Protein AF-A0A951MRS8-F1 (afdb_monomer_lite)

Radius of gyration: 25.76 Å; chains: 1; bounding box: 50×24×86 Å

Secondary structure (DSSP, 8-state):
---------------GGGEEEEEEEEETTEEEEEEEESS-EEEEEE-HHHHHHHHHHHHHHHHHHHHTS--------HHHHHHHHHHHHHTTSS-HHHHHHHHHHHHT-

pLDDT: mean 78.37, std 14.16, range [38.34, 92.62]

Sequence (109 aa):
MASLSRANQETEVIPIRQVSSVQVKKSGFRTDVAVYAAGNDIVFRCSHNQAQKLKNVIQRLILDADMAQPQAAPVQDDAEQIRKLAELGNQGILSEDEFQAKKKQILGI

Foldseek 3Di:
DDPDPPPPPPDDDDDLQQFPDWDWDDPDQWIWIWTDGPPDIDIDIDGPVVNVVVRVVSVVVNVVVVVPDPPPPPVCPLVNVLVVLVVCCVVVVDPPVRSVVVNCVSVVD

Structure (mmCIF, N/CA/C/O backbone):
data_AF-A0A951MRS8-F1
#
_entry.id   AF-A0A951MRS8-F1
#
loop_
_atom_site.group_PDB
_atom_site.id
_atom_site.type_symbol
_atom_site.label_atom_id
_atom_site.label_alt_id
_atom_site.label_comp_id
_atom_site.label_asym_id
_atom_site.label_entity_id
_atom_site.label_seq_id
_atom_site.pdbx_PDB_ins_code
_atom_site.Cartn_x
_atom_site.Cartn_y
_atom_site.Cartn_z
_atom_site.occupancy
_atom_site.B_iso_or_equiv
_atom_site.auth_seq_id
_atom_site.auth_comp_id
_atom_site.auth_asym_id
_atom_site.auth_atom_id
_atom_site.pdbx_PDB_model_num
ATOM 1 N N . MET A 1 1 ? -0.809 -9.394 -46.614 1.00 38.34 1 MET A N 1
ATOM 2 C CA . MET A 1 1 ? -1.630 -9.850 -45.471 1.00 38.34 1 MET A CA 1
ATOM 3 C C . MET A 1 1 ? -0.699 -10.052 -44.277 1.00 38.34 1 MET A C 1
ATOM 5 O O . MET A 1 1 ? -0.174 -11.141 -44.110 1.00 38.34 1 MET A O 1
ATOM 9 N N . ALA A 1 2 ? -0.384 -8.995 -43.519 1.00 39.12 2 ALA A N 1
ATOM 10 C CA . ALA A 1 2 ? 0.454 -9.111 -42.323 1.00 39.12 2 ALA A CA 1
ATOM 11 C C . ALA A 1 2 ? -0.460 -9.413 -41.129 1.00 39.12 2 ALA A C 1
ATOM 13 O O . ALA A 1 2 ? -1.230 -8.558 -40.697 1.00 39.12 2 ALA A O 1
ATOM 14 N N . SER A 1 3 ? -0.425 -10.655 -40.652 1.00 44.25 3 SER A N 1
ATOM 15 C CA . SER A 1 3 ? -1.117 -11.082 -39.441 1.00 44.25 3 SER A CA 1
ATOM 16 C C . SER A 1 3 ? -0.463 -10.408 -38.237 1.00 44.25 3 SER A C 1
ATOM 18 O O . SER A 1 3 ? 0.606 -10.817 -37.786 1.00 44.25 3 SER A O 1
ATOM 20 N N . LEU A 1 4 ? -1.103 -9.353 -37.735 1.00 50.06 4 LEU A N 1
ATOM 21 C CA . LEU A 1 4 ? -0.823 -8.783 -36.425 1.00 50.06 4 LEU A CA 1
ATOM 22 C C . LEU A 1 4 ? -1.033 -9.888 -35.387 1.00 50.06 4 LEU A C 1
ATOM 24 O O . LEU A 1 4 ? -2.160 -10.315 -35.135 1.00 50.06 4 LEU A O 1
ATOM 28 N N . SER A 1 5 ? 0.062 -10.370 -34.809 1.00 46.66 5 SER A N 1
ATOM 29 C CA . SER A 1 5 ? 0.043 -11.204 -33.617 1.00 46.66 5 SER A CA 1
ATOM 30 C C . SER A 1 5 ? -0.679 -10.429 -32.515 1.00 46.66 5 SER A C 1
ATOM 32 O O . SER A 1 5 ? -0.105 -9.525 -31.905 1.00 46.66 5 SER A O 1
ATOM 34 N N . ARG A 1 6 ? -1.951 -10.764 -32.272 1.00 53.53 6 ARG A N 1
ATOM 35 C CA . ARG A 1 6 ? -2.632 -10.465 -31.011 1.00 53.53 6 ARG A CA 1
ATOM 36 C C . ARG A 1 6 ? -1.881 -11.236 -29.931 1.00 53.53 6 ARG A C 1
ATOM 38 O O . ARG A 1 6 ? -2.229 -12.366 -29.614 1.00 53.53 6 ARG A O 1
ATOM 45 N N . ALA A 1 7 ? -0.802 -10.650 -2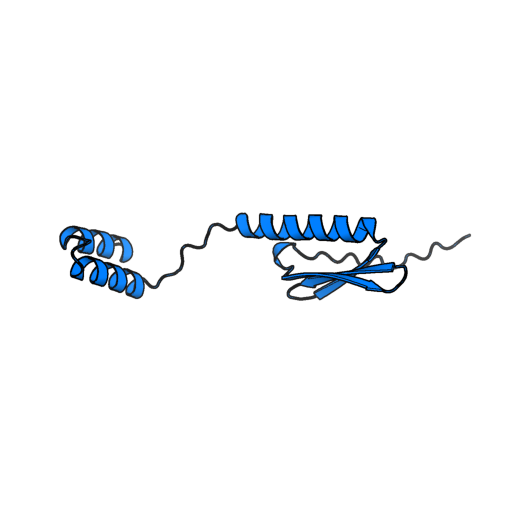9.421 1.00 53.47 7 ALA A N 1
ATOM 46 C CA . ALA A 1 7 ? -0.302 -11.028 -28.114 1.00 53.47 7 ALA A CA 1
ATOM 47 C C . ALA A 1 7 ? -1.493 -10.863 -27.169 1.00 53.47 7 ALA A C 1
ATOM 49 O O . ALA A 1 7 ? -2.072 -9.776 -27.126 1.00 53.47 7 ALA A O 1
ATOM 50 N N . ASN A 1 8 ? -1.920 -11.946 -26.517 1.00 53.88 8 ASN A N 1
ATOM 51 C CA . ASN A 1 8 ? -2.902 -11.876 -25.445 1.00 53.88 8 ASN A CA 1
ATOM 52 C C . ASN A 1 8 ? -2.404 -10.819 -24.456 1.00 53.88 8 ASN A C 1
ATOM 54 O O . ASN A 1 8 ? -1.426 -11.035 -23.746 1.00 53.88 8 ASN A O 1
ATOM 58 N N . GLN A 1 9 ? -3.017 -9.637 -24.485 1.00 56.66 9 GLN A N 1
ATOM 59 C CA . GLN A 1 9 ? -2.797 -8.605 -23.486 1.00 56.66 9 GLN A CA 1
ATOM 60 C C . GLN A 1 9 ? -3.621 -9.030 -22.282 1.00 56.66 9 GLN A C 1
ATOM 62 O O . GLN A 1 9 ? -4.732 -8.545 -22.068 1.00 56.66 9 GLN A O 1
ATOM 67 N N . GLU A 1 10 ? -3.108 -10.022 -21.559 1.00 66.56 10 GLU A N 1
ATOM 68 C CA . GLU A 1 10 ? -3.628 -10.391 -20.252 1.00 66.56 10 GLU A CA 1
ATOM 69 C C . GLU A 1 10 ? -3.544 -9.135 -19.386 1.00 66.56 10 GLU A C 1
ATOM 71 O O . GLU A 1 10 ? -2.471 -8.651 -19.028 1.00 66.56 10 GLU A O 1
ATOM 76 N N . THR A 1 11 ? -4.705 -8.513 -19.195 1.00 72.31 11 THR A N 1
ATOM 77 C CA . THR A 1 11 ? -4.838 -7.294 -18.412 1.00 72.31 11 THR A CA 1
ATOM 78 C C . THR A 1 11 ? -5.114 -7.735 -16.996 1.00 72.31 11 THR A C 1
ATOM 80 O O . THR A 1 11 ? -6.213 -8.188 -16.683 1.00 72.31 11 THR A O 1
ATOM 83 N N . GLU A 1 12 ? -4.102 -7.625 -16.152 1.00 75.50 12 GLU A N 1
ATOM 84 C CA . GLU A 1 12 ? -4.237 -7.906 -14.736 1.00 75.50 12 GLU A CA 1
ATOM 85 C C . GLU A 1 12 ? -4.503 -6.609 -13.970 1.00 75.50 12 GLU A C 1
ATOM 87 O O . GLU A 1 12 ? -3.827 -5.597 -14.169 1.00 75.50 12 GLU A O 1
ATOM 92 N N . VAL A 1 13 ? -5.514 -6.633 -13.102 1.00 83.25 13 VAL A N 1
ATOM 93 C CA . VAL A 1 13 ? -5.892 -5.487 -12.275 1.00 83.25 13 VAL A CA 1
ATOM 94 C C . VAL A 1 13 ? -5.613 -5.828 -10.822 1.00 83.25 13 VAL A C 1
ATOM 96 O O . VAL A 1 13 ? -6.322 -6.631 -10.221 1.00 83.25 13 VAL A O 1
ATOM 99 N N . ILE A 1 14 ? -4.607 -5.166 -10.254 1.00 84.75 14 ILE A N 1
ATOM 100 C CA . ILE A 1 14 ? -4.314 -5.221 -8.823 1.00 84.75 14 ILE A CA 1
ATOM 101 C C . ILE A 1 14 ? -4.896 -3.965 -8.167 1.00 84.75 14 ILE A C 1
ATOM 103 O O . ILE A 1 14 ? -4.464 -2.851 -8.485 1.00 84.75 14 ILE A O 1
ATOM 107 N N . PRO A 1 15 ? -5.868 -4.100 -7.249 1.00 87.00 15 PRO A N 1
ATOM 108 C CA . PRO A 1 15 ? -6.318 -2.992 -6.423 1.00 87.00 15 PRO A CA 1
ATOM 109 C C . PRO A 1 15 ? -5.137 -2.390 -5.664 1.00 87.00 15 PRO A C 1
ATOM 111 O O . PRO A 1 15 ? -4.398 -3.112 -5.000 1.00 87.00 15 PRO A O 1
ATOM 114 N N . ILE A 1 16 ? -4.994 -1.062 -5.681 1.00 87.75 16 ILE A N 1
ATOM 115 C CA . ILE A 1 16 ? -3.863 -0.392 -5.016 1.00 87.75 16 ILE A CA 1
ATOM 116 C C . ILE A 1 16 ? -3.753 -0.742 -3.521 1.00 87.75 16 ILE A C 1
ATOM 118 O 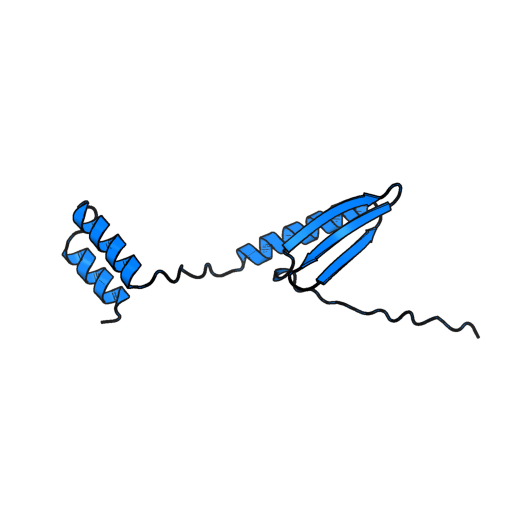O . ILE A 1 16 ? -2.659 -0.829 -2.983 1.00 87.75 16 ILE A O 1
ATOM 122 N N . ARG A 1 17 ? -4.886 -1.034 -2.873 1.00 85.75 17 ARG A N 1
ATOM 123 C CA . ARG A 1 17 ? -4.967 -1.456 -1.464 1.00 85.75 17 ARG A CA 1
ATOM 124 C C . ARG A 1 17 ? -4.337 -2.821 -1.187 1.00 85.75 17 ARG A C 1
ATOM 126 O O . ARG A 1 17 ? -4.014 -3.115 -0.047 1.00 85.75 17 ARG A O 1
ATOM 133 N N . GLN A 1 18 ? -4.219 -3.673 -2.202 1.00 88.00 18 GLN A N 1
ATOM 134 C CA . GLN A 1 18 ? -3.597 -4.990 -2.071 1.00 88.00 18 GLN A CA 1
ATOM 135 C C . GLN A 1 18 ? -2.087 -4.943 -2.310 1.00 88.00 18 GLN A C 1
ATOM 137 O O . GLN A 1 18 ? -1.417 -5.950 -2.084 1.00 88.00 18 GLN A O 1
ATOM 142 N N . VAL A 1 19 ? -1.553 -3.803 -2.761 1.00 89.81 19 VAL A N 1
ATOM 143 C CA . VAL A 1 19 ? -0.121 -3.618 -2.984 1.00 89.81 19 VAL A CA 1
ATOM 144 C C . VAL A 1 19 ? 0.576 -3.468 -1.638 1.00 89.81 19 VAL A C 1
ATOM 146 O O . VAL A 1 19 ? 0.329 -2.520 -0.900 1.00 89.81 19 VAL A O 1
ATOM 149 N N . SER A 1 20 ? 1.474 -4.400 -1.333 1.00 88.06 20 SER A N 1
ATOM 150 C CA . SER A 1 20 ? 2.246 -4.416 -0.093 1.00 88.06 20 SER A CA 1
ATOM 151 C C . SER A 1 20 ? 3.540 -3.615 -0.212 1.00 88.06 20 SER A C 1
ATOM 153 O O . SER A 1 20 ? 3.965 -2.970 0.743 1.00 88.06 20 SER A O 1
ATOM 155 N N . SER A 1 21 ? 4.192 -3.639 -1.379 1.00 88.31 21 SER A N 1
ATOM 156 C CA . SER A 1 21 ? 5.426 -2.883 -1.593 1.00 88.31 21 SER A CA 1
ATOM 157 C C . SER A 1 21 ? 5.752 -2.665 -3.068 1.00 88.31 21 SER A C 1
ATOM 159 O O . SER A 1 21 ? 5.308 -3.399 -3.950 1.00 88.31 21 SER A O 1
ATOM 161 N N . VAL A 1 22 ? 6.579 -1.649 -3.331 1.00 91.06 22 VAL A N 1
ATOM 162 C CA . VAL A 1 22 ? 7.153 -1.383 -4.653 1.00 91.06 22 VAL A CA 1
ATOM 163 C C . VAL A 1 22 ? 8.675 -1.296 -4.557 1.00 91.06 22 VAL A C 1
ATOM 165 O O . VAL A 1 22 ? 9.224 -0.544 -3.751 1.00 91.06 22 VAL A O 1
ATOM 168 N N . GLN A 1 23 ? 9.375 -2.061 -5.391 1.00 90.81 23 GLN A N 1
ATOM 169 C CA . GLN A 1 23 ? 10.834 -2.100 -5.450 1.00 90.81 23 GLN A CA 1
ATOM 17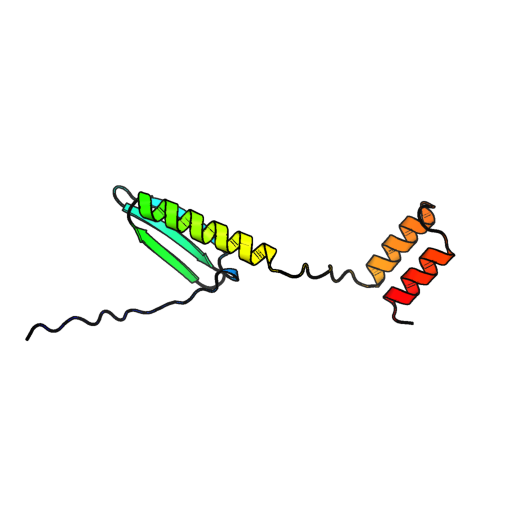0 C C . GLN A 1 23 ? 11.332 -1.728 -6.838 1.00 90.81 23 GLN A C 1
ATOM 172 O O . GLN A 1 23 ? 10.810 -2.185 -7.849 1.00 90.81 23 GLN A O 1
ATOM 177 N N . VAL A 1 24 ? 12.393 -0.927 -6.884 1.00 91.94 24 VAL A N 1
ATOM 178 C CA . VAL A 1 24 ? 13.072 -0.563 -8.128 1.00 91.94 24 VAL A CA 1
ATOM 179 C C . VAL A 1 24 ? 14.419 -1.264 -8.152 1.00 91.94 24 VAL A C 1
ATOM 181 O O . VAL A 1 24 ? 15.298 -0.952 -7.350 1.00 91.94 24 VAL A O 1
ATOM 184 N N . LYS A 1 25 ? 14.593 -2.199 -9.082 1.00 89.12 25 LYS A N 1
ATOM 185 C CA . LYS A 1 25 ? 15.840 -2.926 -9.295 1.00 89.12 25 LYS A CA 1
ATOM 186 C C . LYS A 1 25 ? 16.516 -2.431 -10.568 1.00 89.12 25 LYS A C 1
ATOM 188 O O . LYS A 1 25 ? 15.922 -2.390 -11.644 1.00 89.12 25 LYS A O 1
ATOM 193 N N . LYS A 1 26 ? 17.790 -2.060 -10.458 1.00 83.50 26 LYS A N 1
ATOM 194 C CA . LYS A 1 26 ? 18.612 -1.706 -11.617 1.00 83.50 26 LYS A CA 1
ATOM 195 C C . LYS A 1 26 ? 19.192 -2.983 -12.232 1.00 83.50 26 LYS A C 1
ATOM 197 O O . LYS A 1 26 ? 20.119 -3.563 -11.676 1.00 83.50 26 LYS A O 1
ATOM 202 N N . SER A 1 27 ? 18.663 -3.395 -13.380 1.00 74.81 27 SER A N 1
ATOM 203 C CA . SER A 1 27 ? 19.134 -4.550 -14.154 1.00 74.81 27 SER A CA 1
ATOM 204 C C . SER A 1 27 ? 19.931 -4.056 -15.370 1.00 74.81 27 SER A C 1
ATOM 206 O O . SER A 1 27 ? 19.456 -4.046 -16.508 1.00 74.81 27 SER A O 1
ATOM 208 N N . GLY A 1 28 ? 21.156 -3.579 -15.124 1.00 78.69 28 GLY A N 1
ATOM 209 C CA . GLY A 1 28 ? 22.046 -3.056 -16.168 1.00 78.69 28 GLY A CA 1
ATOM 210 C C . GLY A 1 28 ? 21.513 -1.773 -16.819 1.00 78.69 28 GLY A C 1
ATOM 211 O O . GLY A 1 28 ? 21.357 -0.752 -16.148 1.00 78.69 28 GLY A O 1
ATOM 212 N N . PHE A 1 29 ? 21.248 -1.825 -18.129 1.00 71.81 29 PHE A N 1
ATOM 213 C CA . PHE A 1 29 ? 20.713 -0.703 -18.920 1.00 71.81 29 PHE A CA 1
ATOM 214 C C . PHE A 1 29 ? 19.206 -0.474 -18.733 1.00 71.81 29 PHE A C 1
ATOM 216 O O . PHE A 1 29 ? 18.689 0.571 -19.129 1.00 71.81 29 PHE A O 1
ATOM 223 N N . ARG A 1 30 ? 18.484 -1.443 -18.159 1.00 77.56 30 ARG A N 1
ATOM 224 C CA . ARG A 1 30 ? 17.037 -1.368 -17.927 1.00 77.56 30 ARG A CA 1
ATOM 225 C C . ARG A 1 30 ? 16.744 -1.353 -16.434 1.00 77.56 30 ARG A C 1
ATOM 227 O O . ARG A 1 30 ? 17.553 -1.786 -15.615 1.00 77.56 30 ARG A O 1
ATOM 234 N N . THR A 1 31 ? 15.606 -0.775 -16.074 1.00 88.19 31 THR A N 1
ATOM 235 C CA . THR A 1 31 ? 15.153 -0.722 -14.687 1.00 88.19 31 THR A CA 1
ATOM 236 C C . THR A 1 31 ? 13.862 -1.515 -14.570 1.00 88.19 31 THR A C 1
ATOM 238 O O . THR A 1 31 ? 12.917 -1.289 -15.327 1.00 88.19 31 THR A O 1
ATOM 241 N N . ASP A 1 32 ? 13.845 -2.443 -13.624 1.00 90.75 32 ASP A N 1
ATOM 242 C CA . ASP A 1 32 ? 12.686 -3.266 -13.322 1.00 90.75 32 ASP A CA 1
ATOM 243 C C . ASP A 1 32 ? 12.002 -2.678 -12.090 1.00 90.75 32 ASP A C 1
ATOM 245 O O . ASP A 1 32 ? 12.655 -2.401 -11.081 1.00 90.75 32 ASP A O 1
ATOM 249 N N . VAL A 1 33 ? 10.693 -2.463 -12.169 1.00 90.88 33 VAL A N 1
ATOM 250 C CA . VAL A 1 33 ? 9.880 -2.075 -11.019 1.00 90.88 33 VAL A CA 1
ATOM 251 C C . VAL A 1 33 ? 8.997 -3.250 -10.647 1.00 90.88 33 VAL A C 1
ATOM 253 O O . VAL A 1 33 ? 8.088 -3.590 -11.397 1.00 90.88 33 VAL A O 1
ATOM 256 N N . ALA A 1 34 ? 9.289 -3.880 -9.516 1.00 91.06 34 ALA A N 1
ATOM 257 C CA . ALA A 1 34 ? 8.495 -4.964 -8.963 1.00 91.06 34 ALA A CA 1
ATOM 258 C C . ALA A 1 34 ? 7.455 -4.390 -7.999 1.00 91.06 34 ALA A C 1
ATOM 260 O O . ALA A 1 34 ? 7.801 -3.662 -7.068 1.00 91.06 34 ALA A O 1
ATOM 261 N N . VAL A 1 35 ? 6.192 -4.704 -8.244 1.00 91.31 35 VAL A N 1
ATOM 262 C CA . VAL A 1 35 ? 5.059 -4.379 -7.384 1.00 91.31 35 VAL A CA 1
ATOM 263 C C . VAL A 1 35 ? 4.590 -5.687 -6.774 1.00 91.31 35 VAL A C 1
ATOM 265 O O . VAL A 1 35 ? 4.172 -6.577 -7.508 1.00 91.31 35 VAL A O 1
ATOM 268 N N . TYR A 1 36 ? 4.688 -5.789 -5.454 1.00 90.19 36 TYR A N 1
ATOM 269 C CA . TYR A 1 36 ? 4.274 -6.966 -4.703 1.00 90.19 36 TYR A CA 1
ATOM 270 C C . TYR A 1 36 ? 2.879 -6.737 -4.140 1.00 90.19 36 TYR A C 1
ATOM 272 O O . TYR A 1 36 ? 2.620 -5.679 -3.555 1.00 90.19 36 TYR A O 1
ATOM 280 N N . ALA A 1 37 ? 1.989 -7.709 -4.296 1.00 88.12 37 ALA A N 1
ATOM 281 C CA . ALA A 1 37 ? 0.640 -7.662 -3.747 1.00 88.12 37 ALA A CA 1
ATOM 282 C C . ALA A 1 37 ? 0.265 -8.990 -3.081 1.00 88.12 37 ALA A C 1
ATOM 284 O O . ALA A 1 37 ? 0.921 -10.007 -3.275 1.00 88.12 37 ALA A O 1
ATOM 285 N N . ALA A 1 38 ? -0.803 -8.988 -2.280 1.00 78.31 38 ALA A N 1
ATOM 286 C CA . ALA A 1 38 ? -1.196 -10.139 -1.455 1.00 78.31 38 ALA A CA 1
ATOM 287 C C . ALA A 1 38 ? -1.477 -11.445 -2.234 1.00 78.31 38 ALA A C 1
ATOM 289 O O . ALA A 1 38 ? -1.531 -12.509 -1.623 1.00 78.31 38 ALA A O 1
ATOM 290 N N . GLY A 1 39 ? -1.667 -11.376 -3.555 1.00 75.12 39 GLY A N 1
ATOM 291 C CA . GLY A 1 39 ? -1.931 -12.547 -4.396 1.00 75.12 39 GLY A CA 1
ATOM 292 C C . GLY A 1 39 ? -1.107 -12.638 -5.678 1.00 75.12 39 GLY A C 1
ATOM 293 O O . GLY A 1 39 ? -1.107 -13.704 -6.286 1.00 75.12 39 GLY A O 1
ATOM 294 N N . ASN A 1 40 ? -0.421 -11.568 -6.098 1.00 83.06 40 ASN A N 1
ATOM 295 C CA . ASN A 1 40 ? 0.422 -11.614 -7.288 1.00 83.06 40 ASN A CA 1
ATOM 296 C C . ASN A 1 40 ? 1.476 -10.503 -7.309 1.00 83.06 40 ASN A C 1
ATOM 298 O O . ASN A 1 40 ? 1.285 -9.438 -6.719 1.00 83.06 40 ASN A O 1
ATOM 302 N N . ASP A 1 41 ? 2.551 -10.747 -8.055 1.00 85.94 41 ASP A N 1
ATOM 303 C CA . ASP A 1 41 ? 3.661 -9.818 -8.218 1.00 85.94 41 ASP A CA 1
ATOM 304 C C . ASP A 1 41 ? 3.788 -9.401 -9.684 1.00 85.94 41 ASP A C 1
ATOM 306 O O . ASP A 1 41 ? 3.932 -10.237 -10.578 1.00 85.94 41 ASP A O 1
ATOM 310 N N . ILE A 1 42 ? 3.796 -8.093 -9.944 1.00 88.00 42 ILE A N 1
ATOM 311 C CA . ILE A 1 42 ? 3.946 -7.553 -11.300 1.00 88.00 42 ILE A CA 1
ATOM 312 C C . ILE A 1 42 ? 5.306 -6.885 -11.442 1.00 88.00 42 ILE A C 1
ATOM 314 O O . ILE A 1 42 ? 5.670 -5.997 -10.672 1.00 88.00 42 ILE A O 1
ATOM 318 N N . VAL A 1 43 ? 6.045 -7.263 -12.486 1.00 88.50 43 VAL A N 1
ATOM 319 C CA . VAL A 1 43 ? 7.336 -6.656 -12.821 1.00 88.50 43 VAL A CA 1
ATOM 320 C C . VAL A 1 43 ? 7.217 -5.811 -14.086 1.00 88.50 43 VAL A C 1
ATOM 322 O O . VAL A 1 43 ? 7.110 -6.321 -15.201 1.00 88.50 43 VAL A O 1
ATOM 325 N N . PHE A 1 44 ? 7.310 -4.495 -13.922 1.00 88.62 44 PHE A N 1
ATOM 326 C CA . PHE A 1 44 ? 7.325 -3.530 -15.014 1.00 88.62 44 PHE A CA 1
ATOM 327 C C . PHE A 1 44 ? 8.755 -3.282 -15.493 1.00 88.62 44 PHE A C 1
ATOM 329 O O . PHE A 1 44 ? 9.586 -2.750 -14.755 1.00 88.62 44 PHE A O 1
ATOM 336 N N . ARG A 1 45 ? 9.044 -3.587 -16.762 1.00 88.56 45 ARG A N 1
ATOM 337 C CA . ARG A 1 45 ? 10.312 -3.190 -17.395 1.00 88.56 45 ARG A CA 1
ATOM 338 C C . ARG A 1 45 ? 10.174 -1.803 -17.991 1.00 88.56 45 ARG A C 1
ATOM 340 O O . ARG A 1 45 ? 9.381 -1.597 -18.906 1.00 88.56 45 ARG A O 1
ATOM 347 N N . CYS A 1 46 ? 10.970 -0.859 -17.512 1.00 86.19 46 CYS A N 1
ATOM 348 C CA . CYS A 1 46 ? 10.910 0.518 -17.979 1.00 86.19 46 CYS A CA 1
ATOM 349 C C . CYS A 1 46 ? 12.290 1.194 -17.970 1.00 86.19 46 CYS A C 1
ATOM 351 O O . CYS A 1 46 ? 13.305 0.631 -17.546 1.00 86.19 46 CYS A O 1
ATOM 353 N N . SER A 1 47 ? 12.353 2.405 -18.525 1.00 87.44 47 SER A N 1
ATOM 354 C CA . SER A 1 47 ? 13.563 3.228 -18.445 1.00 87.44 47 SER A CA 1
ATOM 355 C C . SER A 1 47 ? 13.730 3.809 -17.039 1.00 87.44 47 SER A C 1
ATOM 357 O O . SER A 1 47 ? 12.771 3.917 -16.277 1.00 87.44 47 SER A O 1
ATOM 359 N N . HIS A 1 48 ? 14.940 4.244 -16.695 1.00 84.56 48 HIS A N 1
ATOM 360 C CA . HIS A 1 48 ? 15.232 4.747 -15.351 1.00 84.56 48 HIS A CA 1
ATOM 361 C C . HIS A 1 48 ? 14.336 5.927 -14.927 1.00 84.56 48 HIS A C 1
ATOM 363 O O . HIS A 1 48 ? 13.840 5.967 -13.802 1.00 84.56 48 HIS A O 1
ATOM 369 N N . ASN A 1 49 ? 14.068 6.864 -15.846 1.00 86.62 49 ASN A N 1
ATOM 370 C CA . ASN A 1 49 ? 13.207 8.018 -15.569 1.00 86.62 49 ASN A CA 1
ATOM 371 C C . ASN A 1 49 ? 11.743 7.603 -15.341 1.00 86.62 49 ASN A C 1
ATOM 373 O O . ASN A 1 49 ? 11.065 8.151 -14.474 1.00 86.62 49 ASN A O 1
ATOM 377 N N . GLN A 1 50 ? 11.266 6.609 -16.094 1.00 88.75 50 GLN A N 1
ATOM 378 C CA . GLN A 1 50 ? 9.920 6.060 -15.932 1.00 88.75 50 GLN A CA 1
ATOM 379 C C . GLN A 1 50 ? 9.790 5.270 -14.628 1.00 88.75 50 GLN A C 1
ATOM 381 O O . GLN A 1 50 ? 8.794 5.433 -13.932 1.00 88.75 50 GLN A O 1
ATOM 386 N N . ALA A 1 51 ? 10.806 4.488 -14.258 1.00 88.69 51 ALA A N 1
ATOM 387 C CA . ALA A 1 51 ? 10.806 3.700 -13.031 1.00 88.69 51 ALA A CA 1
ATOM 388 C C . ALA A 1 51 ? 10.648 4.570 -11.778 1.00 88.69 51 ALA A C 1
ATOM 390 O O . ALA A 1 51 ? 9.855 4.246 -10.897 1.00 88.69 51 ALA A O 1
ATOM 391 N N . GLN A 1 52 ? 11.356 5.705 -11.715 1.00 89.38 52 GLN A N 1
ATOM 392 C CA . GLN A 1 52 ? 11.213 6.640 -10.596 1.00 89.38 52 GLN A CA 1
ATOM 393 C C . GLN A 1 52 ? 9.818 7.264 -10.537 1.00 89.38 52 GLN A C 1
ATOM 395 O O . GLN A 1 52 ? 9.219 7.318 -9.465 1.00 89.38 52 GLN A O 1
ATOM 400 N N . LYS A 1 53 ? 9.274 7.697 -11.682 1.00 91.44 53 LYS A N 1
ATOM 401 C CA . LYS A 1 53 ? 7.913 8.247 -11.749 1.00 91.44 53 LYS A CA 1
ATOM 402 C C . LYS A 1 53 ? 6.876 7.219 -11.301 1.00 91.44 53 LYS A C 1
ATOM 404 O O . LYS A 1 53 ? 6.034 7.538 -10.472 1.00 91.44 53 LYS A O 1
ATOM 409 N N . LEU A 1 54 ? 6.978 5.989 -11.800 1.00 90.88 54 LEU A N 1
ATOM 410 C CA . LEU A 1 54 ? 6.060 4.898 -11.483 1.00 90.88 54 LEU A CA 1
ATOM 411 C C . LEU A 1 54 ? 6.125 4.531 -9.997 1.00 90.88 54 LEU A C 1
ATOM 413 O O . LEU A 1 54 ? 5.086 4.478 -9.346 1.00 90.88 54 LEU A O 1
ATOM 417 N N . LYS A 1 55 ? 7.332 4.394 -9.434 1.00 90.31 55 LYS A N 1
ATOM 418 C CA . LYS A 1 55 ? 7.527 4.193 -7.992 1.00 90.31 55 LYS A CA 1
ATOM 419 C C . LYS A 1 55 ? 6.852 5.297 -7.177 1.00 90.31 55 LYS A C 1
ATOM 421 O O . LYS A 1 55 ? 6.085 4.988 -6.275 1.00 90.31 55 LYS A O 1
ATOM 426 N N . ASN A 1 56 ? 7.120 6.564 -7.497 1.00 91.81 56 ASN A N 1
ATOM 427 C CA . ASN A 1 56 ? 6.598 7.699 -6.733 1.00 91.81 56 ASN A CA 1
ATOM 428 C C . ASN A 1 56 ? 5.067 7.772 -6.790 1.00 91.81 56 ASN A C 1
ATOM 430 O O . ASN A 1 56 ? 4.431 8.044 -5.775 1.00 91.81 56 ASN A O 1
ATOM 434 N N . VAL A 1 57 ? 4.474 7.511 -7.959 1.00 92.62 57 VAL A N 1
ATOM 435 C CA . VAL A 1 57 ? 3.015 7.491 -8.128 1.00 92.62 57 VAL A CA 1
ATOM 436 C C . VAL A 1 57 ? 2.397 6.340 -7.341 1.00 92.62 57 VAL A C 1
ATOM 438 O O . VAL A 1 57 ? 1.483 6.580 -6.563 1.00 92.62 57 VAL A O 1
ATOM 441 N N . ILE A 1 58 ? 2.912 5.115 -7.482 1.00 90.25 58 ILE A N 1
ATOM 442 C CA . ILE A 1 58 ? 2.387 3.951 -6.752 1.00 90.25 58 ILE A CA 1
ATOM 443 C C . ILE A 1 58 ? 2.530 4.156 -5.244 1.00 90.25 58 ILE A C 1
ATOM 445 O O . ILE A 1 58 ? 1.570 3.962 -4.511 1.00 90.25 58 ILE A O 1
ATOM 449 N N . GLN A 1 59 ? 3.692 4.619 -4.783 1.00 89.69 59 GLN A N 1
ATOM 450 C CA . GLN A 1 59 ? 3.931 4.900 -3.370 1.00 89.69 59 GLN A CA 1
ATOM 451 C C . GLN A 1 59 ? 2.947 5.940 -2.825 1.00 89.69 59 GLN A C 1
ATOM 453 O O . GLN A 1 59 ? 2.396 5.748 -1.746 1.00 89.69 59 GLN A O 1
ATOM 458 N N . ARG A 1 60 ? 2.692 7.018 -3.574 1.00 90.25 60 ARG A N 1
ATOM 459 C CA . ARG A 1 60 ? 1.702 8.024 -3.183 1.00 90.25 60 ARG A CA 1
ATOM 460 C C . ARG A 1 60 ? 0.297 7.431 -3.103 1.00 90.25 60 ARG A C 1
ATOM 462 O O . ARG A 1 60 ? -0.390 7.665 -2.122 1.00 90.25 60 ARG A O 1
ATOM 469 N N . LEU A 1 61 ? -0.108 6.643 -4.097 1.00 89.62 61 LEU A N 1
ATOM 470 C CA . LEU A 1 61 ? -1.436 6.030 -4.112 1.00 89.62 61 LEU A CA 1
ATOM 471 C C . LEU A 1 61 ? -1.627 5.012 -2.977 1.00 89.62 61 LEU A C 1
ATOM 473 O O . LEU A 1 61 ? -2.734 4.903 -2.463 1.00 89.62 61 LEU A O 1
ATOM 477 N N . ILE A 1 62 ? -0.572 4.296 -2.569 1.00 87.50 62 ILE A N 1
ATOM 478 C CA . ILE A 1 62 ? -0.605 3.419 -1.386 1.00 87.50 62 ILE A CA 1
ATOM 479 C C . ILE A 1 62 ? -0.851 4.252 -0.123 1.00 87.50 62 ILE A C 1
ATOM 481 O O . ILE A 1 62 ? -1.757 3.936 0.640 1.00 87.50 62 ILE A O 1
ATOM 485 N N . LEU A 1 63 ? -0.095 5.340 0.070 1.00 85.44 63 LEU A N 1
ATOM 486 C CA . LEU A 1 63 ? -0.250 6.225 1.232 1.00 85.44 63 LEU A CA 1
ATOM 487 C C . LEU A 1 63 ? -1.645 6.865 1.282 1.00 85.44 63 LEU A C 1
ATOM 489 O O . LEU A 1 63 ? -2.295 6.847 2.323 1.00 85.44 63 LEU A O 1
ATOM 493 N N . ASP A 1 64 ? -2.134 7.374 0.150 1.00 84.50 64 ASP A N 1
ATOM 494 C CA . ASP A 1 64 ? -3.466 7.979 0.052 1.00 84.50 64 ASP A CA 1
ATOM 495 C C . ASP A 1 64 ? -4.578 6.936 0.309 1.00 84.50 64 ASP A C 1
ATOM 497 O O . ASP A 1 64 ? -5.607 7.249 0.912 1.00 84.50 64 ASP A O 1
ATOM 501 N N . ALA A 1 65 ? -4.383 5.681 -0.116 1.00 78.19 65 ALA A N 1
ATOM 502 C CA . ALA A 1 65 ? -5.335 4.596 0.120 1.00 78.19 65 ALA A CA 1
ATOM 503 C C . ALA A 1 65 ? -5.402 4.158 1.593 1.00 78.19 65 ALA A C 1
ATOM 505 O O . ALA A 1 65 ? -6.475 3.749 2.046 1.00 78.19 65 ALA A O 1
ATOM 506 N N . ASP A 1 66 ? -4.288 4.265 2.316 1.00 71.38 66 ASP A N 1
ATOM 507 C CA . ASP A 1 66 ? -4.192 4.006 3.756 1.00 71.38 66 ASP A CA 1
ATOM 508 C C . ASP A 1 66 ? -4.890 5.123 4.557 1.00 71.38 66 ASP A C 1
ATOM 510 O O . ASP A 1 66 ? -5.718 4.859 5.427 1.00 71.38 66 ASP A O 1
ATOM 514 N N . MET A 1 67 ? -4.689 6.388 4.160 1.00 65.31 67 MET A N 1
ATOM 515 C CA . MET A 1 67 ? -5.344 7.553 4.779 1.00 65.31 67 MET A CA 1
ATOM 516 C C . MET A 1 67 ? -6.867 7.599 4.579 1.00 65.31 67 MET A C 1
ATOM 518 O O . MET A 1 67 ? -7.571 8.256 5.344 1.00 65.31 67 MET A O 1
ATOM 522 N N . ALA A 1 68 ? -7.387 6.918 3.556 1.00 58.56 68 ALA A N 1
ATOM 523 C CA . ALA A 1 68 ? -8.819 6.813 3.284 1.00 58.56 68 ALA A CA 1
ATOM 524 C C . ALA A 1 68 ? -9.500 5.644 4.021 1.00 58.56 68 ALA A C 1
ATOM 526 O O . ALA A 1 68 ? -10.668 5.346 3.744 1.00 58.56 68 ALA A O 1
ATOM 527 N N . GLN A 1 69 ? -8.811 4.946 4.930 1.00 52.75 69 GLN A N 1
ATOM 528 C CA . GLN A 1 69 ? -9.516 4.130 5.909 1.00 52.75 69 GLN A CA 1
ATOM 529 C C . GLN A 1 69 ? -10.209 5.063 6.912 1.00 52.75 69 GLN A C 1
ATOM 531 O O . GLN A 1 69 ? -9.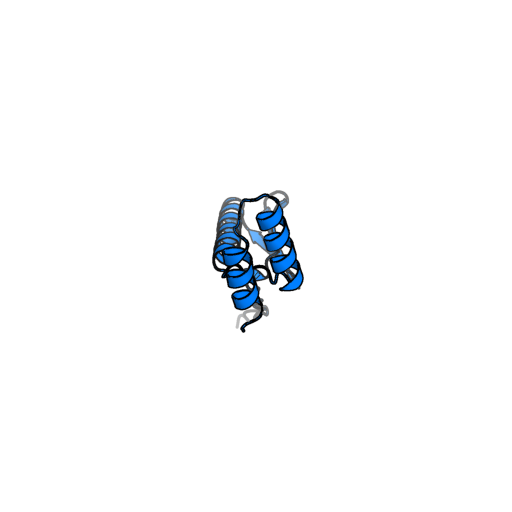544 5.894 7.531 1.00 52.75 69 GLN A O 1
ATOM 536 N N . PRO A 1 70 ? -11.525 4.902 7.161 1.00 50.16 70 PRO A N 1
ATOM 537 C CA . PRO A 1 70 ? -12.013 5.191 8.497 1.00 50.16 70 PRO A CA 1
ATOM 538 C C . PRO A 1 70 ? -11.105 4.367 9.401 1.00 50.16 70 PRO A C 1
ATOM 540 O O . PRO A 1 70 ? -11.049 3.148 9.223 1.00 50.16 70 PRO A O 1
ATOM 543 N N . GLN A 1 71 ? -10.340 5.009 10.287 1.00 47.16 71 GLN A N 1
ATOM 544 C CA . GLN A 1 71 ? -9.725 4.298 11.397 1.00 47.16 71 GLN A CA 1
ATOM 545 C C . GLN A 1 71 ? -10.846 3.447 11.971 1.00 47.16 71 GLN A C 1
ATOM 547 O O . GLN A 1 71 ? -11.810 3.987 12.517 1.00 47.16 71 GLN A O 1
ATOM 552 N N . ALA A 1 72 ? -10.784 2.134 11.742 1.00 48.00 72 ALA A N 1
ATOM 553 C CA . ALA A 1 72 ? -11.615 1.221 12.480 1.00 48.00 72 ALA A CA 1
ATOM 554 C C . ALA A 1 72 ? -11.231 1.539 13.915 1.00 48.00 72 ALA A C 1
ATOM 556 O O . ALA A 1 72 ? -10.083 1.305 14.310 1.00 48.00 72 ALA A O 1
ATOM 557 N N . ALA A 1 73 ? -12.141 2.211 14.631 1.00 47.03 73 ALA A N 1
ATOM 558 C CA . ALA A 1 73 ? -12.025 2.367 16.063 1.00 47.03 73 ALA A CA 1
ATOM 559 C C . ALA A 1 73 ? -11.612 0.983 16.549 1.00 47.03 73 ALA A C 1
ATOM 561 O O . ALA A 1 73 ? -12.242 0.007 16.116 1.00 47.03 73 ALA A O 1
ATOM 562 N N . PRO A 1 74 ? -10.493 0.865 17.283 1.00 47.88 74 PRO A N 1
ATOM 563 C CA . PRO A 1 74 ? -10.050 -0.443 17.701 1.00 47.88 74 PRO A CA 1
ATOM 564 C C . PRO A 1 74 ? -11.272 -1.083 18.347 1.00 47.88 74 PRO A C 1
ATOM 566 O O . PRO A 1 74 ? -11.910 -0.463 19.200 1.00 47.88 74 PRO A O 1
ATOM 569 N N . VAL A 1 75 ? -11.647 -2.266 17.864 1.00 52.41 75 VAL A N 1
ATOM 570 C CA . VAL A 1 75 ? -12.566 -3.169 18.556 1.00 52.41 75 VAL A CA 1
ATOM 571 C C . VAL A 1 75 ? -11.838 -3.575 19.834 1.00 52.41 75 VAL A C 1
ATOM 573 O O . VAL A 1 75 ? -11.297 -4.663 19.960 1.00 52.41 75 VAL A O 1
ATOM 576 N N . GLN A 1 76 ? -11.681 -2.607 20.734 1.00 55.50 76 GLN A N 1
ATOM 577 C CA . GLN A 1 76 ? -11.349 -2.823 22.116 1.00 55.50 76 GLN A CA 1
ATOM 578 C C . GLN A 1 76 ? -12.599 -3.478 22.647 1.00 55.50 76 GLN A C 1
ATOM 580 O O . GLN A 1 76 ? -13.634 -2.812 22.734 1.00 55.50 76 GLN A O 1
ATOM 585 N N . ASP A 1 77 ? -12.480 -4.772 22.923 1.00 67.31 77 ASP A N 1
ATOM 586 C CA . ASP A 1 77 ? -13.424 -5.517 23.735 1.00 67.31 77 ASP A CA 1
ATOM 587 C C . ASP A 1 77 ? -13.964 -4.596 24.830 1.00 67.31 77 ASP A C 1
ATOM 589 O O . ASP A 1 77 ? -13.189 -3.931 25.529 1.00 67.31 77 ASP A O 1
ATOM 593 N N . ASP A 1 78 ? -15.283 -4.543 24.989 1.00 74.50 78 ASP A N 1
ATOM 594 C CA . ASP A 1 78 ? -15.935 -3.707 26.001 1.00 74.50 78 ASP A CA 1
ATOM 595 C C . ASP A 1 78 ? -15.304 -3.940 27.386 1.00 74.50 78 ASP A C 1
ATOM 597 O O . ASP A 1 78 ? -15.106 -3.016 28.175 1.00 74.50 78 ASP A O 1
ATOM 601 N N . ALA A 1 79 ? -14.864 -5.177 27.643 1.00 74.81 79 ALA A N 1
ATOM 602 C CA . ALA A 1 79 ? -14.109 -5.566 28.826 1.00 74.81 79 ALA A CA 1
ATOM 603 C C . ALA A 1 79 ? -12.756 -4.839 28.977 1.00 74.81 79 ALA A C 1
ATOM 605 O O . ALA A 1 79 ? -12.392 -4.446 30.088 1.00 74.81 79 ALA A O 1
ATOM 606 N N . GLU A 1 80 ? -12.002 -4.640 27.895 1.00 78.69 80 GLU A N 1
ATOM 607 C CA . GLU A 1 80 ? -10.741 -3.893 27.914 1.00 78.69 80 GLU A CA 1
ATOM 608 C C . GLU A 1 80 ? -10.965 -2.392 28.112 1.00 78.69 80 GLU A C 1
ATOM 610 O O . GLU A 1 80 ? -10.219 -1.755 28.862 1.00 78.69 80 GLU A O 1
ATOM 615 N N . GLN A 1 81 ? -12.008 -1.822 27.498 1.00 79.56 81 GLN A N 1
ATOM 616 C CA . GLN A 1 81 ? -12.365 -0.414 27.698 1.00 79.56 81 GLN A CA 1
ATOM 617 C C . GLN A 1 81 ? -12.779 -0.152 29.148 1.00 79.56 81 GLN A C 1
ATOM 619 O O . GLN A 1 81 ? -12.298 0.795 29.770 1.00 79.56 81 GLN A O 1
ATOM 624 N N . ILE A 1 82 ? -13.601 -1.034 29.725 1.00 82.62 82 ILE A N 1
ATOM 625 C CA . ILE A 1 82 ? -14.027 -0.947 31.127 1.00 82.62 82 ILE A CA 1
ATOM 626 C C . ILE A 1 82 ? -12.824 -1.067 32.074 1.00 82.62 82 ILE A C 1
ATOM 628 O O . ILE A 1 82 ? -12.754 -0.325 33.053 1.00 82.62 82 ILE A O 1
ATOM 632 N N . ARG A 1 83 ? -11.849 -1.942 31.782 1.00 84.69 83 ARG A N 1
ATOM 633 C CA . ARG A 1 83 ? -10.608 -2.048 32.575 1.00 84.69 83 ARG A CA 1
ATOM 634 C C . ARG A 1 83 ? -9.795 -0.756 32.551 1.00 84.69 83 ARG A C 1
ATOM 636 O O . ARG A 1 83 ? -9.405 -0.285 33.615 1.00 84.69 83 ARG A O 1
ATOM 643 N N . LYS A 1 84 ? -9.594 -0.151 31.374 1.00 84.38 84 LYS A N 1
ATOM 644 C CA . LYS A 1 84 ? -8.886 1.137 31.251 1.00 84.38 84 LYS A CA 1
ATOM 645 C C . LYS A 1 84 ? -9.618 2.256 31.985 1.00 84.38 84 LYS A C 1
ATOM 647 O O . LYS A 1 84 ? -8.993 3.043 32.684 1.00 84.38 84 LYS A O 1
ATOM 652 N N . LEU A 1 85 ? -10.944 2.311 31.872 1.00 84.94 85 LEU A N 1
ATOM 653 C CA . LEU A 1 85 ? -11.756 3.289 32.595 1.00 84.94 85 LEU A CA 1
ATOM 654 C C . LEU A 1 85 ? -11.649 3.112 34.119 1.00 84.94 85 LEU A C 1
ATOM 656 O O . LEU A 1 85 ? -11.563 4.106 34.834 1.00 84.94 85 LEU A O 1
ATOM 660 N N . ALA A 1 86 ? -11.601 1.870 34.611 1.00 85.06 86 ALA A N 1
ATOM 661 C CA . ALA A 1 86 ? -11.443 1.585 36.036 1.00 85.06 86 ALA A CA 1
ATOM 662 C C . ALA A 1 86 ? -10.046 1.981 36.531 1.00 85.06 86 ALA A C 1
ATOM 664 O O . ALA A 1 86 ? -9.898 2.503 37.632 1.00 85.06 86 ALA A O 1
ATOM 665 N N . GLU A 1 87 ? -9.015 1.765 35.718 1.00 86.19 87 GLU A N 1
ATOM 666 C CA . GLU A 1 87 ? -7.651 2.187 36.027 1.00 86.19 87 GLU A CA 1
ATOM 667 C C . GLU A 1 87 ? -7.544 3.717 36.122 1.00 86.19 87 GLU A C 1
ATOM 669 O O . GLU A 1 87 ? -6.989 4.232 37.090 1.00 86.19 87 GLU A O 1
ATOM 674 N N . LEU A 1 88 ? -8.166 4.450 35.193 1.00 84.31 88 LEU A N 1
ATOM 675 C CA . LEU A 1 88 ? -8.224 5.915 35.230 1.00 84.31 88 LEU A CA 1
ATOM 676 C C . LEU A 1 88 ? -9.026 6.453 36.430 1.00 84.31 88 LEU A C 1
ATOM 678 O O . LEU A 1 88 ? -8.648 7.473 37.006 1.00 84.31 88 LEU A O 1
ATOM 682 N N . GLY A 1 89 ? -10.102 5.768 36.832 1.00 84.19 89 GLY A N 1
ATOM 683 C CA . GLY A 1 89 ? -10.852 6.092 38.051 1.00 84.19 89 GLY A CA 1
ATOM 684 C C . GLY A 1 89 ? -10.021 5.881 39.321 1.00 84.19 89 GLY A C 1
ATOM 685 O O . GLY A 1 89 ? -9.947 6.762 40.173 1.00 84.19 89 GLY A O 1
ATOM 686 N N . ASN A 1 90 ? -9.295 4.762 39.407 1.00 82.06 90 ASN A N 1
ATOM 687 C CA . ASN A 1 90 ? -8.380 4.483 40.522 1.00 82.06 90 ASN A CA 1
ATOM 688 C C . ASN A 1 90 ? -7.205 5.471 40.594 1.00 82.06 90 ASN A C 1
ATOM 690 O O . ASN A 1 90 ? -6.720 5.772 41.682 1.00 82.06 90 ASN A O 1
ATOM 694 N N . GLN A 1 91 ? -6.754 5.992 39.451 1.00 85.12 91 GLN A N 1
ATOM 695 C CA . GLN A 1 91 ? -5.744 7.053 39.383 1.00 85.12 91 GLN A CA 1
ATOM 696 C C . GLN A 1 91 ? -6.298 8.439 39.764 1.00 85.12 91 GLN A C 1
ATOM 698 O O . GLN A 1 91 ? -5.536 9.403 39.809 1.00 85.12 91 GLN A O 1
ATOM 703 N N . GLY A 1 92 ? -7.605 8.561 40.030 1.00 83.81 92 GLY A N 1
ATOM 704 C CA . GLY A 1 92 ? -8.265 9.828 40.352 1.00 83.81 92 GLY A CA 1
ATOM 705 C C . GLY A 1 92 ? -8.412 10.775 39.156 1.00 83.81 92 GLY A C 1
ATOM 706 O O . GLY A 1 92 ? -8.668 11.959 39.349 1.00 83.81 92 GLY A O 1
ATOM 707 N N . ILE A 1 93 ? -8.228 10.274 37.927 1.00 84.06 93 ILE A N 1
ATOM 708 C CA . ILE A 1 93 ? -8.379 11.044 36.678 1.00 84.06 93 ILE A CA 1
ATOM 709 C C . ILE A 1 93 ? -9.858 11.158 36.288 1.00 84.06 93 ILE A C 1
ATOM 711 O O . ILE A 1 93 ? -10.263 12.141 35.673 1.00 84.06 93 ILE A O 1
ATOM 715 N N . LEU A 1 94 ? -10.656 10.149 36.639 1.00 81.25 94 LEU A N 1
ATOM 716 C CA . LEU A 1 94 ? -12.100 10.100 36.430 1.00 81.25 94 LEU A CA 1
ATOM 717 C C . LEU A 1 94 ? -12.804 9.958 37.776 1.00 81.25 94 LEU A C 1
ATOM 719 O O . LEU A 1 94 ? -12.381 9.178 38.628 1.00 81.25 94 LEU A O 1
ATOM 723 N N . SER A 1 95 ? -13.902 10.685 37.942 1.00 83.69 95 SER A N 1
ATOM 724 C CA . SER A 1 95 ? -14.786 10.529 39.098 1.00 83.69 95 SER A CA 1
ATOM 725 C C . SER A 1 95 ? -15.608 9.239 38.963 1.00 83.69 95 SER A C 1
ATOM 727 O O . SER A 1 95 ? -15.887 8.797 37.846 1.00 83.69 95 SER A O 1
ATOM 729 N N . GLU A 1 96 ? -16.052 8.646 40.077 1.00 81.94 96 GLU A N 1
ATOM 730 C CA . GLU A 1 96 ? -16.858 7.407 40.058 1.00 81.94 96 GLU A CA 1
ATOM 731 C C . GLU A 1 96 ? -18.131 7.563 39.201 1.00 81.94 96 GLU A C 1
ATOM 733 O O . GLU A 1 96 ? -18.477 6.676 38.421 1.00 81.94 96 GLU A O 1
ATOM 738 N N . ASP A 1 97 ? -18.776 8.731 39.245 1.00 84.31 97 ASP A N 1
ATOM 739 C CA . ASP A 1 97 ? -19.957 9.027 38.423 1.00 84.31 97 ASP A CA 1
ATOM 740 C C . ASP A 1 97 ? -19.647 9.037 36.914 1.00 84.31 97 ASP A C 1
ATOM 742 O O . ASP A 1 97 ? -20.422 8.527 36.098 1.00 84.31 97 ASP A O 1
ATOM 746 N N . GLU A 1 98 ? -18.484 9.567 36.525 1.00 83.44 98 GLU A N 1
ATOM 747 C CA . GLU A 1 98 ? -18.039 9.626 35.128 1.00 83.44 98 GLU A CA 1
ATOM 748 C C . GLU A 1 98 ? -17.624 8.245 34.608 1.00 83.44 98 GLU A C 1
ATOM 750 O O . GLU A 1 98 ? -17.869 7.908 33.443 1.00 83.44 98 GLU A O 1
ATOM 755 N N . PHE A 1 99 ? -17.036 7.422 35.479 1.00 87.12 99 PHE A N 1
ATOM 756 C CA . PHE A 1 99 ? -16.739 6.024 35.198 1.00 87.12 99 PHE A CA 1
ATOM 757 C C . PHE A 1 99 ? -18.022 5.235 34.900 1.00 87.12 99 PHE A C 1
ATOM 759 O O . PHE A 1 99 ? -18.117 4.572 33.862 1.00 87.12 99 PHE A O 1
ATOM 766 N N . GLN A 1 100 ? -19.039 5.346 35.761 1.00 83.94 100 GLN A N 1
ATOM 767 C CA . GLN A 1 100 ? -20.307 4.631 35.589 1.00 83.94 100 GLN A CA 1
ATOM 768 C C . GLN A 1 100 ? -21.064 5.085 34.335 1.00 83.94 100 GLN A C 1
ATOM 770 O O . GLN A 1 100 ? -21.620 4.247 33.621 1.00 83.94 100 GLN A O 1
ATOM 775 N N . ALA A 1 101 ? -21.052 6.386 34.024 1.00 85.88 101 ALA A N 1
ATOM 776 C CA . ALA A 1 101 ? -21.669 6.920 32.810 1.00 85.88 101 ALA A CA 1
ATOM 777 C C . ALA A 1 101 ? -21.029 6.339 31.536 1.00 85.88 101 ALA A C 1
ATOM 779 O O . ALA A 1 101 ? -21.735 5.843 30.656 1.00 85.88 101 ALA A O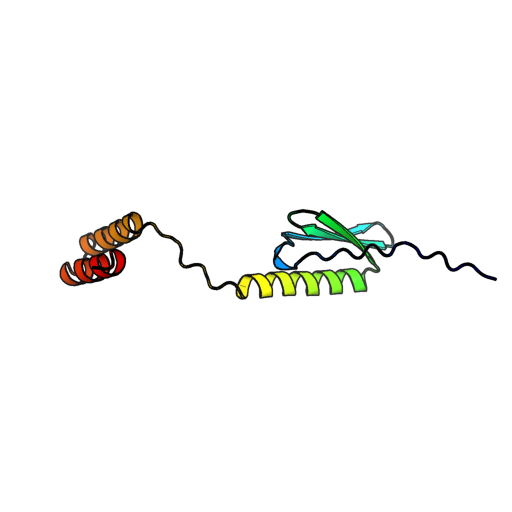 1
ATOM 780 N N . LYS A 1 102 ? -19.690 6.315 31.461 1.00 83.56 102 LYS A N 1
ATOM 781 C CA . LYS A 1 102 ? -18.958 5.743 30.317 1.00 83.56 102 LYS A CA 1
ATOM 782 C C . LYS A 1 102 ? -19.123 4.225 30.222 1.00 83.56 102 LYS A C 1
ATOM 784 O O . LYS A 1 102 ? -19.271 3.698 29.125 1.00 83.56 102 LYS A O 1
ATOM 789 N N . LYS A 1 103 ? -19.164 3.516 31.353 1.00 83.06 103 LYS A N 1
ATOM 790 C CA . LYS A 1 103 ? -19.412 2.067 31.398 1.00 83.06 103 LYS A CA 1
ATOM 791 C C . LYS A 1 103 ? -20.793 1.697 30.846 1.00 83.06 103 LYS A C 1
ATOM 793 O O . LYS A 1 103 ? -20.898 0.740 30.086 1.00 83.06 103 LYS A O 1
ATOM 798 N N . LYS A 1 104 ? -21.839 2.453 31.194 1.00 84.50 104 LYS A N 1
ATOM 799 C CA . LYS A 1 104 ? -23.194 2.258 30.647 1.00 84.50 104 LYS A CA 1
ATOM 800 C C . LYS A 1 104 ? -23.258 2.538 29.148 1.00 84.50 104 LYS A C 1
ATOM 802 O O . LYS A 1 104 ? -23.846 1.755 28.413 1.00 84.50 104 LYS A O 1
ATOM 807 N N . GLN A 1 105 ? -22.568 3.587 28.695 1.00 80.88 105 GLN A N 1
ATOM 808 C CA . GLN A 1 105 ? -22.452 3.915 27.273 1.00 80.88 105 GLN A CA 1
ATOM 809 C C . GLN A 1 105 ? -21.790 2.788 26.465 1.00 80.88 105 GLN A C 1
ATOM 811 O O . GLN A 1 105 ? -22.232 2.501 25.358 1.00 80.88 105 GLN A O 1
ATOM 816 N N . ILE A 1 106 ? -20.765 2.141 27.026 1.00 82.31 106 ILE A N 1
ATOM 817 C CA . ILE A 1 106 ? -20.089 0.992 26.406 1.00 82.31 106 ILE A CA 1
ATOM 818 C C . ILE A 1 106 ? -20.999 -0.247 26.401 1.00 82.31 106 ILE A C 1
ATOM 820 O O . ILE A 1 106 ? -21.069 -0.949 25.403 1.00 82.31 106 ILE A O 1
ATOM 824 N N . LEU A 1 107 ? -21.741 -0.490 27.487 1.00 79.81 107 LEU A N 1
ATOM 825 C CA . LEU A 1 107 ? -22.654 -1.637 27.618 1.00 79.81 107 LEU A CA 1
ATOM 826 C C . LEU A 1 107 ? -24.017 -1.447 26.919 1.00 79.81 107 LEU A C 1
ATOM 828 O O . LEU A 1 107 ? -24.813 -2.384 26.889 1.00 79.81 107 LEU A O 1
ATOM 832 N N . GLY A 1 108 ? -24.302 -0.259 26.375 1.00 76.38 108 GLY A N 1
ATOM 833 C CA . GLY A 1 108 ? -25.535 0.044 25.639 1.00 76.38 108 GLY A CA 1
ATOM 834 C C . GLY A 1 108 ? -26.817 0.058 26.484 1.00 76.38 108 GLY A C 1
ATOM 835 O O . GLY A 1 108 ? -27.882 -0.262 25.956 1.00 76.38 108 GLY A O 1
ATOM 836 N N . ILE A 1 109 ? -26.718 0.400 27.775 1.00 64.75 109 ILE A N 1
ATOM 837 C CA . IL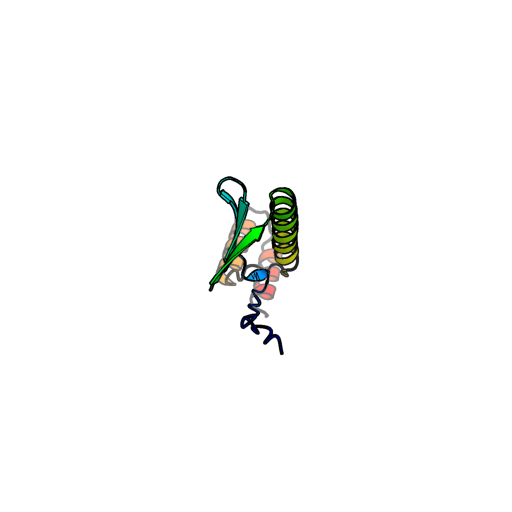E A 1 109 ? -27.810 0.366 28.776 1.00 64.75 109 ILE A CA 1
ATOM 838 C C . ILE A 1 109 ? -28.107 1.724 29.406 1.00 64.75 109 ILE A C 1
ATOM 840 O O . ILE A 1 109 ? -27.174 2.547 29.540 1.00 64.75 109 ILE A O 1
#